Protein AF-K1GM57-F1 (afdb_monomer)

Foldseek 3Di:
DDPPPDPPPVVCCVVPVDPVDDPPPDDPPDDCVPPDPDDCVPVPPPVDPCVVVCVVVVVVVVVVVVVVVVVVVVVVVD

Radius of gyration: 30.16 Å; Cα contacts (8 Å, |Δi|>4): 5; chains: 1; bounding box: 52×37×76 Å

Mean predicted aligned error: 17.45 Å

Secondary structure (DSSP, 8-state):
---------HHHHHHH-STTS-----------TT---S--TT-S--S-THHHHHHHHHHHHHHHHHHHHHHHHHHT--

Sequence (78 aa):
LESLGRPTNDYFKKQYSKNDKAIELKSDGKDYSNVDFGENVGDKTIENPLELYDKNIQLLMKEKKLKKYYQKKKEKII

Organism: NCBI:txid620833

Solvent-accessible surface area (backbone atoms only — not comparable to full-atom values): 5322 Å² total; per-residue (Å²): 133,86,75,78,77,76,85,73,54,64,67,58,44,73,76,52,66,49,86,87,52,76,78,82,80,75,76,88,82,73,88,59,92,84,58,81,86,67,78,77,78,75,70,68,79,65,91,53,75,57,64,75,52,42,59,61,51,50,50,52,51,51,52,54,54,51,53,52,52,53,51,58,52,55,66,70,76,111

pLDDT: mean 74.73, std 12.92, range [43.62, 95.75]

Structure (mmCIF, N/CA/C/O backbone):
data_AF-K1GM57-F1
#
_entry.id   AF-K1GM57-F1
#
loop_
_atom_site.group_PDB
_atom_site.id
_atom_site.type_symbol
_atom_site.label_atom_id
_atom_site.label_alt_id
_atom_site.label_comp_id
_atom_site.label_asym_id
_atom_site.label_entity_id
_atom_site.label_seq_id
_atom_site.pdbx_PDB_ins_code
_atom_site.Cartn_x
_atom_site.Cartn_y
_atom_site.Cartn_z
_atom_site.occupancy
_atom_site.B_iso_or_equiv
_atom_site.auth_seq_id
_atom_site.auth_comp_id
_atom_site.auth_asym_id
_atom_site.auth_atom_id
_atom_site.pdbx_PDB_model_num
ATOM 1 N N . LEU A 1 1 ? 13.301 19.767 -26.166 1.00 43.62 1 LEU A N 1
ATOM 2 C CA . LEU A 1 1 ? 13.058 18.350 -25.828 1.00 43.62 1 LEU A CA 1
ATOM 3 C C . LEU A 1 1 ? 13.879 18.054 -24.582 1.00 43.62 1 LEU A C 1
ATOM 5 O O . LEU A 1 1 ? 15.101 18.042 -24.665 1.00 43.62 1 LEU A O 1
ATOM 9 N N . GLU A 1 2 ? 13.236 17.976 -23.421 1.00 46.22 2 GLU A N 1
ATOM 10 C CA . GLU A 1 2 ? 13.924 17.689 -22.159 1.00 46.22 2 GLU A CA 1
ATOM 11 C C . GLU A 1 2 ? 14.367 16.221 -22.145 1.00 46.22 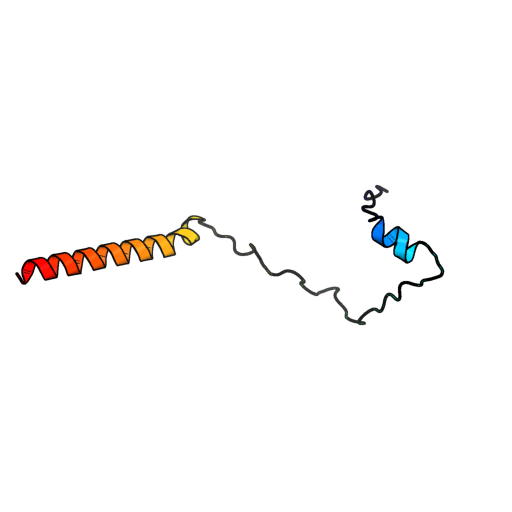2 GLU A C 1
ATOM 13 O O . GLU A 1 2 ? 13.569 15.310 -22.356 1.00 46.22 2 GLU A O 1
ATOM 18 N N . SER A 1 3 ? 15.666 15.988 -21.956 1.00 50.44 3 SER A N 1
ATOM 19 C CA . SER A 1 3 ? 16.221 14.644 -21.817 1.00 50.44 3 SER A CA 1
ATOM 20 C C . SER A 1 3 ? 15.953 14.161 -20.397 1.00 50.44 3 SER A C 1
ATOM 22 O O . SER A 1 3 ? 16.616 14.621 -19.469 1.00 50.44 3 SER A O 1
ATOM 24 N N . LEU A 1 4 ? 15.033 13.207 -20.234 1.00 55.97 4 LEU A N 1
ATOM 25 C CA . LEU A 1 4 ? 14.876 12.435 -18.999 1.00 55.97 4 LEU A CA 1
ATOM 26 C C . LEU A 1 4 ? 16.238 11.812 -18.664 1.00 55.97 4 LEU A C 1
ATOM 28 O O . LEU A 1 4 ? 16.693 10.894 -19.350 1.00 55.97 4 LEU A O 1
ATOM 32 N N . GLY A 1 5 ? 16.939 12.400 -17.689 1.00 51.19 5 GLY A N 1
ATOM 33 C CA . GLY A 1 5 ? 18.292 12.018 -17.296 1.00 51.19 5 GLY A CA 1
ATOM 34 C C . GLY A 1 5 ? 18.378 10.506 -17.156 1.00 51.19 5 GLY A C 1
ATOM 35 O O . GLY A 1 5 ? 17.610 9.906 -16.411 1.00 51.19 5 GLY A O 1
ATOM 36 N N . ARG A 1 6 ? 19.249 9.866 -17.942 1.00 57.22 6 ARG A N 1
ATOM 37 C CA . ARG A 1 6 ? 19.234 8.409 -18.040 1.00 57.22 6 ARG A CA 1
ATOM 38 C C . ARG A 1 6 ? 19.710 7.803 -16.713 1.00 57.22 6 ARG A C 1
ATOM 40 O O . ARG A 1 6 ? 20.892 7.967 -16.399 1.00 57.22 6 ARG A O 1
ATOM 47 N N . PRO A 1 7 ? 18.919 6.978 -16.004 1.00 57.59 7 PRO A N 1
ATOM 48 C CA . PRO A 1 7 ? 19.493 6.035 -15.059 1.00 57.59 7 PRO A CA 1
ATOM 49 C C . PRO A 1 7 ? 20.074 4.884 -15.887 1.00 57.59 7 PRO A C 1
ATOM 51 O O . PRO A 1 7 ? 19.543 3.778 -15.919 1.00 57.59 7 PRO A O 1
ATOM 54 N N . THR A 1 8 ? 21.130 5.137 -16.667 1.00 57.88 8 THR A N 1
ATOM 55 C CA . THR A 1 8 ? 21.777 4.041 -17.390 1.00 57.88 8 THR A CA 1
ATOM 56 C C . THR A 1 8 ? 22.671 3.303 -16.404 1.00 57.88 8 THR A C 1
ATOM 58 O O . THR A 1 8 ? 23.835 3.655 -16.234 1.00 57.88 8 THR A O 1
ATOM 61 N N . ASN A 1 9 ? 22.087 2.305 -15.742 1.00 64.25 9 ASN A N 1
ATOM 62 C CA . ASN A 1 9 ? 22.757 1.354 -14.866 1.00 64.25 9 ASN A CA 1
ATOM 63 C C . ASN A 1 9 ? 24.012 0.780 -15.560 1.00 64.25 9 ASN A C 1
ATOM 65 O O . ASN A 1 9 ? 23.930 0.178 -16.636 1.00 64.25 9 ASN A O 1
ATOM 69 N N . ASP A 1 10 ? 25.178 0.978 -14.941 1.00 67.50 10 ASP A N 1
ATOM 70 C CA . ASP A 1 10 ? 26.482 0.584 -15.486 1.00 67.50 10 ASP A CA 1
ATOM 71 C C . ASP A 1 10 ? 26.622 -0.931 -15.683 1.00 67.50 10 ASP A C 1
ATOM 73 O O . ASP A 1 10 ? 27.413 -1.370 -16.521 1.00 67.50 10 ASP A O 1
ATOM 77 N N . TYR A 1 11 ? 25.821 -1.732 -14.972 1.00 65.75 11 TYR A N 1
ATOM 78 C CA . TYR A 1 11 ? 25.729 -3.175 -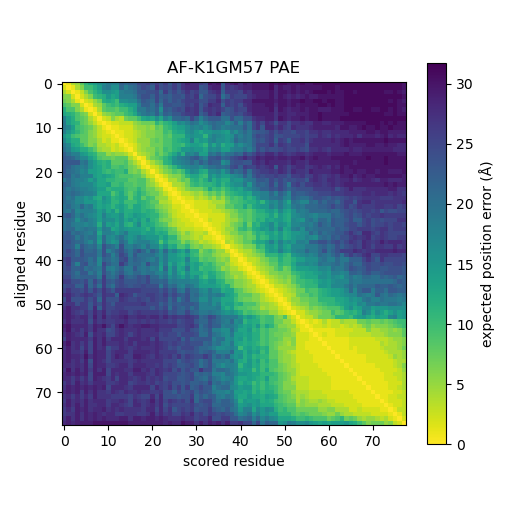15.177 1.00 65.75 11 TYR A CA 1
ATOM 79 C C . TYR A 1 11 ? 25.289 -3.507 -16.610 1.00 65.75 11 TYR A C 1
ATOM 81 O O . TYR A 1 11 ? 25.977 -4.248 -17.313 1.00 65.75 11 TYR A O 1
ATOM 89 N N . PHE A 1 12 ? 24.199 -2.894 -17.091 1.00 67.94 12 PHE A N 1
ATOM 90 C CA . PHE A 1 12 ? 23.686 -3.132 -18.444 1.00 67.94 12 PHE A CA 1
ATOM 91 C C . PHE A 1 12 ? 24.629 -2.589 -19.514 1.00 67.94 12 PHE A C 1
ATOM 93 O O . PHE A 1 12 ? 24.856 -3.257 -20.521 1.00 67.94 12 PHE A O 1
ATOM 100 N N . LYS A 1 13 ? 25.253 -1.427 -19.273 1.00 70.94 13 LYS A N 1
ATOM 101 C CA . LYS A 1 13 ? 26.285 -0.912 -20.182 1.00 70.94 13 LYS A CA 1
ATOM 102 C C . LYS A 1 13 ? 27.425 -1.911 -20.313 1.00 70.94 13 LYS A C 1
ATOM 104 O O . LYS A 1 13 ? 27.785 -2.266 -21.417 1.00 70.94 13 LYS A O 1
ATOM 109 N N . LYS A 1 14 ? 27.993 -2.427 -19.224 1.00 70.75 14 LYS A N 1
ATOM 110 C CA . LYS A 1 14 ? 29.124 -3.365 -19.332 1.00 70.75 14 LYS A CA 1
ATOM 111 C C . LYS A 1 14 ? 28.743 -4.681 -20.020 1.00 70.75 14 LYS A C 1
ATOM 113 O O . LYS A 1 14 ? 29.540 -5.186 -20.802 1.00 70.75 14 LYS A O 1
ATOM 118 N N . GLN A 1 15 ? 27.538 -5.204 -19.783 1.00 66.69 15 GLN A N 1
ATOM 119 C CA . GLN A 1 15 ? 27.103 -6.485 -20.358 1.00 66.69 15 GLN A CA 1
ATOM 120 C C . GLN A 1 15 ? 26.672 -6.406 -21.833 1.00 66.69 15 GLN A C 1
ATOM 122 O O . GLN A 1 15 ? 26.873 -7.376 -22.567 1.00 66.69 15 GLN A O 1
ATOM 127 N N . TYR A 1 16 ? 26.140 -5.259 -22.269 1.00 65.50 16 TYR A N 1
ATOM 128 C CA . TYR A 1 16 ? 25.548 -5.069 -23.601 1.00 65.50 16 TYR A CA 1
ATOM 129 C C . TYR A 1 16 ? 26.142 -3.874 -24.382 1.00 65.50 16 TYR A C 1
ATOM 131 O O . TYR A 1 16 ? 25.597 -3.473 -25.401 1.00 65.50 16 TYR A O 1
ATOM 139 N N . SER A 1 17 ? 27.260 -3.287 -23.926 1.00 66.44 17 SER A N 1
ATOM 140 C CA . SER A 1 17 ? 27.945 -2.139 -24.580 1.00 66.44 17 SER A CA 1
ATOM 141 C C . SER A 1 17 ? 28.533 -2.458 -25.943 1.00 66.44 17 SER A C 1
ATOM 143 O O . SER A 1 17 ? 28.881 -1.539 -26.682 1.00 66.44 17 SER A O 1
ATOM 145 N N . LYS A 1 18 ? 28.698 -3.739 -26.264 1.00 62.50 18 LYS A N 1
ATOM 146 C CA . LYS A 1 18 ? 29.202 -4.166 -27.560 1.00 62.50 18 LYS A CA 1
ATOM 147 C C . LYS A 1 1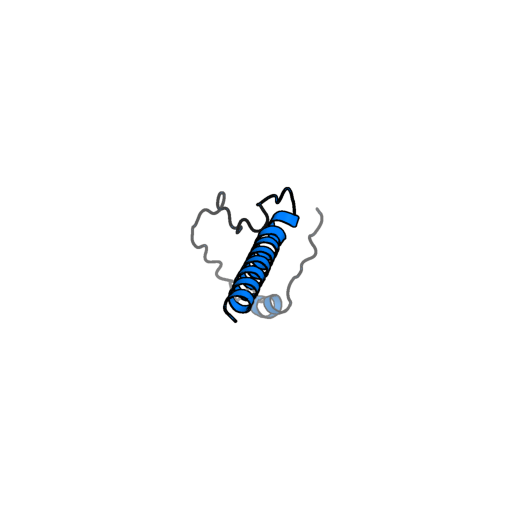8 ? 28.015 -4.520 -28.438 1.00 62.50 18 LYS A C 1
ATOM 149 O O . LYS A 1 18 ? 27.229 -5.396 -28.079 1.00 62.50 18 LYS A O 1
ATOM 154 N N . ASN A 1 19 ? 27.947 -3.875 -29.601 1.00 59.06 19 ASN A N 1
ATOM 155 C CA . ASN A 1 19 ? 26.969 -4.137 -30.664 1.00 59.06 19 ASN A CA 1
ATOM 156 C C . ASN A 1 19 ? 26.979 -5.605 -31.149 1.00 59.06 19 ASN A C 1
ATOM 158 O O . ASN A 1 19 ? 26.121 -6.005 -31.926 1.00 59.06 19 ASN A O 1
ATOM 162 N N . ASP A 1 20 ? 27.933 -6.405 -30.671 1.00 62.53 20 ASP A N 1
ATOM 163 C CA . ASP A 1 20 ? 28.119 -7.827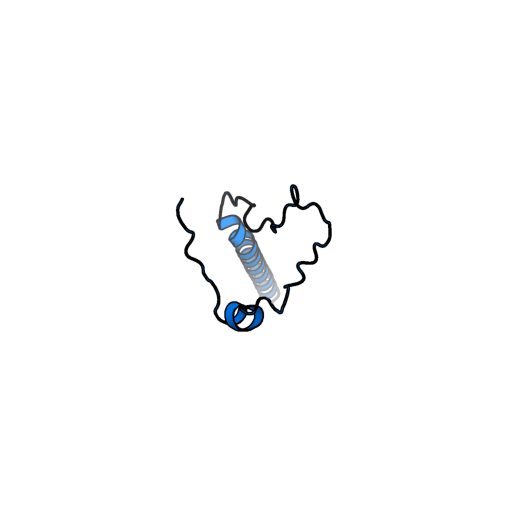 -30.958 1.00 62.53 20 ASP A CA 1
ATOM 164 C C . ASP A 1 20 ? 27.095 -8.725 -30.240 1.00 62.53 20 ASP A C 1
ATOM 166 O O . ASP A 1 20 ? 26.928 -9.889 -30.597 1.00 62.53 20 ASP A O 1
ATOM 170 N N . LYS A 1 21 ? 26.411 -8.208 -29.210 1.00 62.81 21 LYS A N 1
ATOM 171 C CA . LYS A 1 21 ? 25.303 -8.895 -28.539 1.00 62.81 21 LYS A CA 1
ATOM 172 C C . LYS A 1 21 ? 24.018 -8.144 -28.836 1.00 62.81 21 LYS A C 1
ATOM 174 O O . LYS A 1 21 ? 23.648 -7.228 -28.104 1.00 62.81 21 LYS A O 1
ATOM 179 N N . ALA A 1 22 ? 23.328 -8.543 -29.900 1.00 67.44 22 ALA A N 1
ATOM 180 C CA . ALA A 1 22 ? 21.940 -8.149 -30.069 1.00 67.44 22 ALA A CA 1
ATOM 181 C C . ALA A 1 22 ? 21.178 -8.610 -28.819 1.00 67.44 22 ALA A C 1
ATOM 183 O O . ALA A 1 22 ? 21.129 -9.805 -28.520 1.00 67.44 22 ALA A O 1
ATOM 184 N N . ILE A 1 23 ? 20.630 -7.669 -28.047 1.00 67.12 23 ILE A N 1
ATOM 185 C CA . ILE A 1 23 ? 19.616 -8.022 -27.059 1.00 67.12 23 ILE A CA 1
ATOM 186 C C . ILE A 1 23 ? 18.447 -8.524 -27.898 1.00 67.12 23 ILE A C 1
ATOM 188 O O . ILE A 1 23 ? 17.793 -7.730 -28.572 1.00 67.12 23 ILE A O 1
ATOM 192 N N . GLU A 1 24 ? 18.232 -9.839 -27.923 1.00 66.38 24 GLU A N 1
ATOM 193 C CA . GLU A 1 24 ? 17.032 -10.412 -28.521 1.00 66.38 24 GLU A CA 1
ATOM 194 C C . GLU A 1 24 ? 15.829 -9.911 -27.717 1.00 66.38 24 GLU A C 1
ATOM 196 O O . GLU A 1 24 ? 15.427 -10.496 -26.713 1.00 66.38 24 GLU A O 1
ATOM 201 N N . LEU A 1 25 ? 15.264 -8.787 -28.149 1.00 69.38 25 LEU A N 1
ATOM 202 C CA . LEU A 1 25 ? 13.981 -8.302 -27.676 1.00 69.38 25 LEU A CA 1
ATOM 203 C C . LEU A 1 25 ? 12.910 -9.181 -28.322 1.00 69.38 25 LEU A C 1
ATOM 205 O O . LEU A 1 25 ? 12.367 -8.863 -29.378 1.00 69.38 25 LEU A O 1
ATOM 209 N N . LYS A 1 26 ? 12.645 -10.339 -27.714 1.00 72.25 26 LYS A N 1
ATOM 210 C CA . LYS A 1 26 ? 11.504 -11.172 -28.093 1.00 72.25 26 LYS A CA 1
ATOM 211 C C . LYS A 1 26 ? 10.248 -10.531 -27.526 1.00 72.25 26 LYS A C 1
ATOM 213 O O . LYS A 1 26 ? 10.046 -10.521 -26.315 1.00 72.25 26 LYS A O 1
ATOM 218 N N . SER A 1 27 ? 9.429 -9.973 -28.411 1.00 75.88 27 SER A N 1
ATOM 219 C CA . SER A 1 27 ? 8.048 -9.647 -28.073 1.00 75.88 27 SER A CA 1
ATOM 220 C C . SER A 1 27 ? 7.286 -10.950 -27.839 1.00 75.88 27 SER A C 1
ATOM 222 O O . SER A 1 27 ? 7.477 -11.926 -28.565 1.00 75.88 27 SER A O 1
ATOM 224 N N . ASP A 1 28 ? 6.415 -10.965 -26.837 1.00 80.81 28 ASP A N 1
ATOM 225 C CA . ASP A 1 28 ? 5.447 -12.041 -26.626 1.00 80.81 28 ASP A CA 1
ATOM 226 C C . ASP A 1 28 ? 4.225 -11.928 -27.561 1.00 80.81 28 ASP A C 1
ATOM 228 O O . ASP A 1 28 ? 3.329 -12.769 -27.502 1.00 80.81 28 ASP A O 1
ATOM 232 N N . GLY A 1 29 ? 4.193 -10.909 -28.432 1.00 88.31 29 GLY A N 1
ATOM 233 C CA . GLY A 1 29 ? 3.153 -10.687 -29.437 1.00 88.31 29 GLY A CA 1
ATOM 234 C C . GLY A 1 29 ? 1.801 -10.263 -28.867 1.00 88.31 29 GLY A C 1
ATOM 235 O O . GLY A 1 29 ? 0.811 -10.273 -29.596 1.00 88.31 29 GLY A O 1
ATOM 236 N N . LYS A 1 30 ? 1.729 -9.923 -27.578 1.00 86.69 30 LYS A N 1
ATOM 237 C CA . LYS A 1 30 ? 0.472 -9.557 -26.924 1.00 86.69 30 LYS A CA 1
ATOM 238 C C . LYS A 1 30 ? 0.200 -8.061 -27.059 1.00 86.69 30 LYS A C 1
ATOM 240 O O . LYS A 1 30 ? 1.088 -7.231 -26.871 1.00 86.69 30 LYS A O 1
ATOM 245 N N . ASP A 1 31 ? -1.048 -7.729 -27.380 1.00 86.12 31 ASP A N 1
ATOM 246 C CA . ASP A 1 31 ? -1.530 -6.352 -27.366 1.00 86.12 31 ASP A CA 1
ATOM 247 C C . ASP A 1 31 ? -1.889 -5.951 -25.935 1.00 86.12 31 ASP A C 1
ATOM 249 O O . ASP A 1 31 ? -2.819 -6.477 -25.323 1.00 86.12 31 ASP A O 1
ATOM 253 N N . TYR A 1 32 ? -1.108 -5.018 -25.411 1.00 84.06 32 TYR A N 1
ATOM 254 C CA . TYR A 1 32 ? -1.229 -4.494 -24.061 1.00 84.06 32 TYR A CA 1
ATOM 255 C C . TYR A 1 32 ? -1.765 -3.059 -24.027 1.00 84.06 32 TYR A C 1
ATOM 257 O O . TYR A 1 32 ? -1.768 -2.432 -22.971 1.00 84.06 32 TYR A O 1
ATOM 265 N N . SER A 1 33 ? -2.223 -2.531 -25.167 1.00 84.06 33 SER A N 1
ATOM 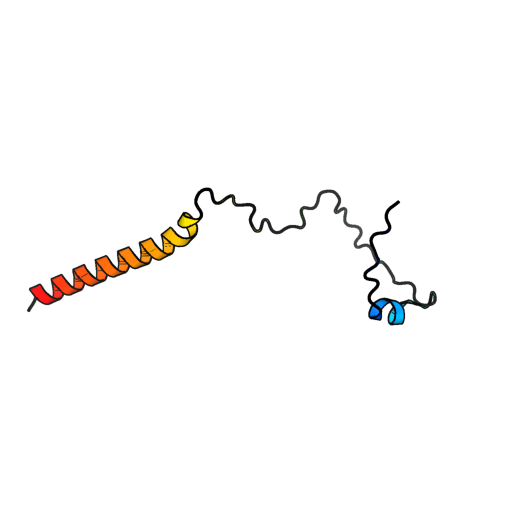266 C CA . SER A 1 33 ? -2.717 -1.152 -25.291 1.00 84.06 33 SER A CA 1
ATOM 267 C C . SER A 1 33 ? -3.882 -0.828 -24.351 1.00 84.06 33 SER A C 1
ATOM 269 O O . SER A 1 33 ? -4.027 0.319 -23.938 1.00 84.06 33 SER A O 1
ATOM 271 N N . ASN A 1 34 ? -4.672 -1.840 -23.983 1.00 83.75 34 ASN A N 1
ATOM 272 C CA . ASN A 1 34 ? -5.843 -1.717 -23.114 1.00 83.75 34 ASN A CA 1
ATOM 273 C C . ASN A 1 34 ? -5.748 -2.597 -21.858 1.00 83.75 34 ASN A C 1
ATOM 275 O O . ASN A 1 34 ? -6.770 -2.912 -21.249 1.00 83.75 34 ASN A O 1
ATOM 279 N N . VAL A 1 35 ? -4.547 -3.060 -21.501 1.00 80.94 35 VAL A N 1
ATOM 280 C CA . VAL A 1 35 ? -4.367 -3.900 -20.315 1.00 80.94 35 VAL A CA 1
ATOM 281 C C . VAL A 1 35 ? -4.165 -3.014 -19.095 1.00 80.94 35 VAL A C 1
ATOM 283 O O . VAL A 1 35 ? -3.265 -2.177 -19.058 1.00 80.94 35 VAL A O 1
ATOM 286 N N . ASP A 1 36 ? -5.013 -3.221 -18.091 1.00 81.56 36 ASP A N 1
ATOM 287 C CA . ASP A 1 36 ? -4.835 -2.637 -16.771 1.00 81.56 36 ASP A CA 1
ATOM 288 C C . ASP A 1 36 ? -3.839 -3.493 -15.984 1.00 81.56 36 ASP A C 1
ATOM 290 O O . ASP A 1 36 ? -4.119 -4.630 -15.598 1.00 81.56 36 ASP A O 1
ATOM 294 N N . PHE A 1 37 ? -2.622 -2.976 -15.848 1.00 77.75 37 PHE A N 1
ATOM 295 C CA . PHE A 1 37 ? -1.501 -3.674 -15.221 1.00 77.75 37 PHE A CA 1
ATOM 296 C C . PHE A 1 37 ? -1.373 -3.401 -13.718 1.00 77.75 37 PHE A C 1
ATOM 298 O O . PHE A 1 37 ? -0.437 -3.904 -13.093 1.00 77.75 37 PHE A O 1
ATOM 305 N N . GLY A 1 38 ? -2.259 -2.589 -13.138 1.00 78.69 38 GLY A N 1
ATOM 306 C CA . GLY A 1 38 ? -2.254 -2.303 -11.709 1.00 78.69 38 GLY A CA 1
ATOM 307 C C . GLY A 1 38 ? -3.043 -3.341 -10.914 1.00 78.69 38 GLY A C 1
ATOM 308 O O . GLY A 1 38 ? -4.132 -3.747 -11.305 1.00 78.69 38 GLY A O 1
ATOM 309 N N . GLU A 1 39 ? -2.543 -3.739 -9.742 1.00 78.81 39 GLU A N 1
ATOM 310 C CA . GLU A 1 39 ? -3.488 -4.026 -8.662 1.00 78.81 39 GLU A CA 1
ATOM 311 C C . GLU A 1 39 ? -4.103 -2.686 -8.243 1.00 78.81 39 GLU A C 1
ATOM 313 O O . GLU A 1 39 ? -3.370 -1.717 -8.036 1.00 78.81 39 GLU A O 1
ATOM 318 N N . ASN A 1 40 ? -5.423 -2.647 -8.058 1.00 73.62 40 ASN A N 1
ATOM 319 C CA . ASN A 1 40 ? -6.176 -1.481 -7.573 1.00 73.62 40 ASN A CA 1
ATOM 320 C C . ASN A 1 40 ? -5.899 -1.202 -6.078 1.00 73.62 40 ASN A C 1
ATOM 322 O O . ASN A 1 40 ? -6.806 -1.147 -5.237 1.00 73.62 40 ASN A O 1
ATOM 326 N N . VAL A 1 41 ? -4.622 -1.111 -5.700 1.00 65.81 41 VAL A N 1
ATOM 327 C CA . VAL A 1 41 ? -4.173 -0.864 -4.332 1.00 65.81 41 VAL A CA 1
ATOM 328 C C . VAL A 1 41 ? -4.412 0.604 -4.010 1.00 65.81 41 VAL A C 1
ATOM 330 O O . VAL A 1 41 ? -3.710 1.483 -4.495 1.00 65.81 41 VAL A O 1
ATOM 33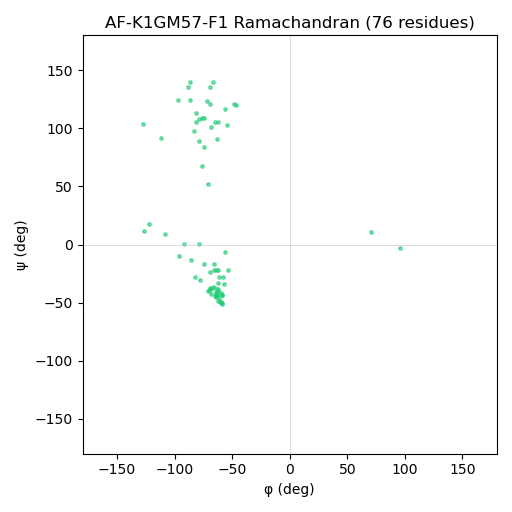3 N N . GLY A 1 42 ? -5.392 0.868 -3.145 1.00 65.62 42 GLY A N 1
ATOM 334 C CA . GLY A 1 42 ? -5.718 2.227 -2.702 1.00 65.62 42 GLY A CA 1
ATOM 335 C C . GLY A 1 42 ? -6.849 2.910 -3.476 1.00 65.62 42 GLY A C 1
ATOM 336 O O . GLY A 1 42 ? -7.274 3.980 -3.057 1.00 65.62 42 GLY A O 1
ATOM 337 N N . ASP A 1 43 ? -7.414 2.271 -4.507 1.00 71.12 43 ASP A N 1
ATOM 338 C CA . ASP A 1 43 ? -8.583 2.788 -5.248 1.00 71.12 43 ASP A CA 1
ATOM 339 C C . ASP A 1 43 ? -9.844 2.882 -4.390 1.00 71.12 43 ASP A C 1
ATOM 341 O O . ASP A 1 43 ? -10.776 3.632 -4.683 1.00 71.12 43 ASP A O 1
ATOM 345 N N . LYS A 1 44 ? -9.890 2.106 -3.304 1.00 75.94 44 LYS A N 1
ATOM 346 C CA . LYS A 1 44 ? -10.937 2.254 -2.301 1.00 75.94 44 LYS A CA 1
ATOM 347 C C . LYS A 1 44 ? -10.737 3.586 -1.594 1.00 75.94 44 LYS A C 1
ATOM 349 O O . LYS A 1 44 ? -9.930 3.693 -0.673 1.00 75.94 44 LYS A O 1
ATOM 354 N N . THR A 1 45 ? -11.534 4.573 -1.985 1.00 72.69 45 THR A N 1
ATOM 355 C CA . THR A 1 45 ? -11.734 5.787 -1.203 1.00 72.69 45 THR A CA 1
ATOM 356 C C . THR A 1 45 ? -12.363 5.396 0.126 1.00 72.69 45 THR A C 1
ATOM 358 O O . THR A 1 45 ? -13.535 5.031 0.202 1.00 72.69 45 THR A O 1
ATOM 361 N N . ILE A 1 46 ? -11.560 5.424 1.182 1.00 73.12 46 ILE A N 1
ATOM 362 C CA . ILE A 1 46 ? -12.053 5.257 2.541 1.00 73.12 46 ILE A CA 1
ATOM 363 C C . ILE A 1 46 ? -12.539 6.637 2.981 1.00 73.12 46 ILE A C 1
ATOM 365 O O . ILE A 1 46 ? -11.734 7.479 3.373 1.00 73.12 46 ILE A O 1
ATOM 369 N N . GLU A 1 47 ? -13.847 6.878 2.870 1.00 73.00 47 GLU A N 1
ATOM 370 C CA . GLU A 1 47 ? -14.465 8.155 3.263 1.00 73.00 47 GLU A CA 1
ATOM 371 C C . GLU A 1 47 ? -14.184 8.491 4.733 1.00 73.00 47 GLU A C 1
ATOM 373 O O . GLU A 1 47 ? -13.980 9.651 5.085 1.00 73.00 47 GLU A O 1
ATOM 378 N N . ASN A 1 48 ? -14.104 7.465 5.585 1.00 72.06 48 ASN A N 1
ATOM 379 C CA . ASN A 1 48 ? -13.729 7.606 6.982 1.00 72.06 48 ASN A CA 1
ATOM 380 C C . ASN A 1 48 ? -12.573 6.655 7.342 1.00 72.06 48 ASN A C 1
ATOM 382 O O . ASN A 1 48 ? -12.805 5.462 7.547 1.00 72.06 48 ASN A O 1
ATOM 386 N N . PRO A 1 49 ? -11.330 7.157 7.476 1.00 66.56 49 PRO A N 1
ATOM 387 C CA . PRO A 1 49 ? -10.161 6.355 7.849 1.00 66.56 49 PRO A CA 1
ATOM 388 C C . PRO A 1 49 ? -10.332 5.543 9.143 1.00 66.56 49 PRO A C 1
ATOM 390 O O . PRO A 1 49 ? -9.639 4.543 9.341 1.00 66.56 49 PRO A O 1
ATOM 393 N N . LEU A 1 50 ? -11.263 5.945 10.018 1.00 65.75 50 LEU A N 1
ATOM 394 C CA . LEU A 1 50 ? -11.596 5.217 11.241 1.00 65.75 50 LEU A CA 1
ATOM 395 C C . LEU A 1 50 ? -12.311 3.888 10.967 1.00 65.75 50 LEU A C 1
ATOM 397 O O . LEU A 1 50 ? -12.160 2.979 11.774 1.00 65.75 50 LEU A O 1
ATOM 401 N N . GLU A 1 51 ? -12.981 3.695 9.824 1.00 66.75 51 GLU A N 1
ATOM 402 C CA . GLU A 1 51 ? -13.6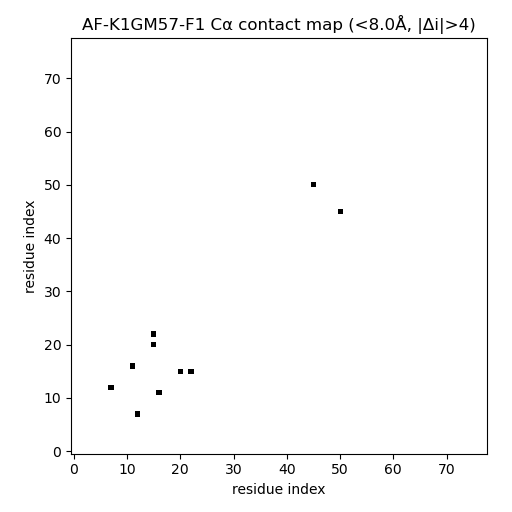70 2.432 9.504 1.00 66.75 51 GLU A CA 1
ATOM 403 C C . GLU A 1 51 ? -12.721 1.224 9.419 1.00 66.75 51 GLU A C 1
ATOM 405 O O . GLU A 1 51 ? -13.111 0.088 9.713 1.00 66.75 51 GLU A O 1
ATOM 410 N N . LEU A 1 52 ? -11.453 1.456 9.060 1.00 64.00 52 LEU A N 1
ATOM 411 C CA . LEU A 1 52 ? -10.417 0.421 9.078 1.00 64.00 52 LEU A CA 1
ATOM 412 C C . LEU A 1 52 ? -10.047 -0.004 10.507 1.00 64.00 52 LEU A C 1
ATOM 414 O O . LEU A 1 52 ? -9.804 -1.185 10.763 1.00 64.00 52 LEU A O 1
ATOM 418 N N . TYR A 1 53 ? -10.022 0.948 11.440 1.00 64.56 53 TYR A N 1
ATOM 419 C CA . TYR A 1 53 ? -9.717 0.711 12.853 1.00 64.56 53 TYR A CA 1
ATOM 420 C C . TYR A 1 53 ? -10.944 0.222 13.634 1.00 64.56 53 TYR A C 1
ATOM 422 O O . TYR A 1 53 ? -10.812 -0.550 14.589 1.00 64.56 53 TYR A O 1
ATOM 430 N N . ASP A 1 54 ? -12.140 0.597 13.187 1.00 67.06 54 ASP A N 1
ATOM 431 C CA . ASP A 1 54 ? -13.400 0.354 13.873 1.00 67.06 54 ASP A CA 1
ATOM 432 C C . ASP A 1 54 ? -13.706 -1.132 14.039 1.00 67.06 54 ASP A C 1
ATOM 434 O O . ASP A 1 54 ? -14.151 -1.533 15.109 1.00 67.06 54 ASP A O 1
ATOM 438 N N . LYS A 1 55 ? -13.414 -1.995 13.059 1.00 73.94 55 LYS A N 1
ATOM 439 C CA . LYS A 1 55 ? -13.724 -3.434 13.190 1.00 73.94 55 LYS A CA 1
ATOM 440 C C . LYS A 1 55 ? -12.937 -4.106 14.315 1.00 73.94 55 LYS A C 1
ATOM 442 O O . LYS A 1 55 ? -13.516 -4.841 15.116 1.00 73.94 55 LYS A O 1
ATOM 447 N N . ASN A 1 56 ? -11.638 -3.825 14.409 1.00 78.69 56 ASN A N 1
ATOM 448 C CA . ASN A 1 56 ? -10.774 -4.409 15.437 1.00 78.69 56 ASN A CA 1
ATOM 449 C C . ASN A 1 56 ? -11.101 -3.843 16.825 1.00 78.69 56 ASN A C 1
ATOM 451 O O . ASN A 1 56 ? -11.153 -4.587 17.806 1.00 78.69 56 ASN A O 1
ATOM 455 N N . ILE A 1 57 ? -11.390 -2.541 16.909 1.00 78.06 57 ILE A N 1
ATOM 456 C CA . ILE A 1 57 ? -11.785 -1.890 18.161 1.00 78.06 57 ILE A CA 1
ATOM 457 C C . ILE A 1 57 ? -13.166 -2.372 18.627 1.00 78.06 57 ILE A C 1
ATOM 459 O O . ILE A 1 57 ? -13.331 -2.700 19.804 1.00 78.06 57 ILE A O 1
ATOM 463 N N . GLN A 1 58 ? -14.141 -2.502 17.724 1.00 80.19 58 GLN A N 1
ATOM 464 C CA . GLN A 1 58 ? -15.470 -3.040 18.031 1.00 80.19 58 GLN A CA 1
ATOM 465 C C . GLN A 1 58 ? -15.400 -4.500 18.492 1.00 80.19 58 GLN A C 1
ATOM 467 O O . GLN A 1 58 ? -16.054 -4.863 19.475 1.00 80.19 58 GLN A O 1
ATOM 472 N N . LEU A 1 59 ? -14.583 -5.331 17.834 1.00 86.88 59 LEU A N 1
ATOM 473 C CA . LEU A 1 59 ? -14.360 -6.720 18.235 1.00 86.88 59 LEU A CA 1
ATOM 474 C C . LEU A 1 59 ? -13.778 -6.792 19.655 1.00 86.88 59 LEU A C 1
ATOM 476 O O . LEU A 1 59 ? -14.354 -7.452 20.522 1.00 86.88 59 LEU A O 1
ATOM 480 N N . LEU A 1 60 ? -12.722 -6.020 19.929 1.00 88.12 60 LEU A N 1
ATOM 481 C CA . LEU A 1 60 ? -12.093 -5.939 21.249 1.00 88.12 60 LEU A CA 1
ATOM 482 C C . LEU A 1 60 ? -13.075 -5.462 22.335 1.00 88.12 60 LEU A C 1
ATOM 484 O O . LEU A 1 60 ? -13.096 -5.993 23.450 1.00 88.12 60 LEU A O 1
ATOM 488 N N . MET A 1 61 ? -13.910 -4.461 22.035 1.00 88.25 61 MET A N 1
ATOM 489 C CA . MET A 1 61 ? -14.944 -3.984 22.960 1.00 88.25 61 MET A CA 1
ATOM 490 C C . MET A 1 61 ? -15.994 -5.065 23.252 1.00 88.25 61 MET A C 1
ATOM 492 O O . MET A 1 61 ? -16.397 -5.238 24.409 1.00 88.25 61 MET A O 1
ATOM 496 N N . LYS A 1 62 ? -16.416 -5.822 22.232 1.00 89.56 62 LYS A N 1
ATOM 497 C CA . LYS A 1 62 ? -17.381 -6.923 22.366 1.00 89.56 62 LYS A CA 1
ATOM 498 C C . LYS A 1 62 ? -16.823 -8.051 23.235 1.00 89.56 62 LYS A C 1
ATOM 500 O O . LYS A 1 62 ? -17.516 -8.510 24.145 1.00 89.56 62 LYS A O 1
ATOM 505 N N . GLU A 1 63 ? -15.565 -8.432 23.028 1.00 94.50 63 GLU A N 1
ATOM 506 C CA . GLU A 1 63 ? -14.861 -9.433 23.840 1.00 94.50 63 GLU A CA 1
ATOM 507 C C . GLU A 1 63 ? -14.735 -9.003 25.306 1.00 94.50 63 GLU A C 1
ATOM 509 O O . GLU A 1 63 ? -15.073 -9.769 26.214 1.00 94.50 63 GLU A O 1
ATOM 514 N N . LYS A 1 64 ? -14.333 -7.749 25.561 1.00 95.56 64 LYS A N 1
ATOM 515 C CA . LYS A 1 64 ? -14.261 -7.191 26.923 1.00 95.56 64 LYS A CA 1
ATOM 516 C C . LYS A 1 64 ? -15.619 -7.227 27.626 1.00 95.56 64 LYS A C 1
ATOM 518 O O . LYS A 1 64 ? -15.700 -7.614 28.796 1.00 95.56 64 LYS A O 1
ATOM 523 N N . LYS A 1 65 ? -16.697 -6.859 26.923 1.00 94.31 65 LYS A N 1
ATOM 524 C CA . LYS A 1 65 ? -18.067 -6.886 27.462 1.00 94.31 65 LYS A CA 1
ATOM 525 C C . LYS A 1 65 ? -18.510 -8.312 27.799 1.00 94.31 65 LYS A C 1
ATOM 527 O O . LYS A 1 65 ? -19.075 -8.536 28.871 1.00 94.31 65 LYS A O 1
ATOM 532 N N . LEU A 1 66 ? -18.208 -9.271 26.925 1.00 95.56 66 LEU A N 1
ATOM 533 C CA . LEU A 1 66 ? -18.531 -10.683 27.122 1.00 95.56 66 LEU A CA 1
ATOM 534 C C . LEU A 1 66 ? -17.774 -11.279 28.319 1.00 95.56 66 LEU A C 1
ATOM 536 O O . LEU A 1 66 ? -18.374 -11.928 29.175 1.00 95.56 66 LEU A O 1
ATOM 540 N N . LYS A 1 67 ? -16.474 -10.983 28.438 1.00 95.31 67 LYS A N 1
ATOM 541 C CA . LYS A 1 67 ? -15.642 -11.415 29.569 1.00 95.31 67 LYS A CA 1
ATOM 542 C C . LYS A 1 67 ? -16.184 -10.894 30.903 1.00 95.31 67 LYS A C 1
ATOM 544 O O . LYS A 1 67 ? -16.295 -11.656 31.862 1.00 95.31 67 LYS A O 1
ATOM 549 N N . LYS A 1 68 ? -16.602 -9.623 30.949 1.00 95.75 68 LYS A N 1
ATOM 550 C CA . LYS A 1 68 ? -17.222 -9.015 32.139 1.00 95.75 68 LYS A CA 1
ATOM 551 C C . LYS A 1 68 ? -18.543 -9.693 32.524 1.00 95.75 68 LYS A C 1
ATOM 553 O O . LYS A 1 68 ? -18.803 -9.892 33.708 1.00 95.75 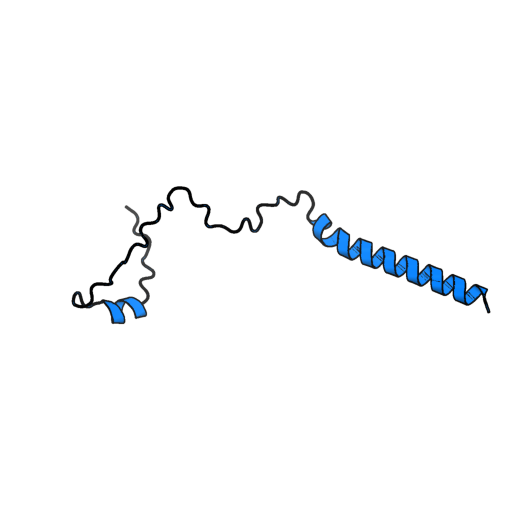68 LYS A O 1
ATOM 558 N N . TYR A 1 69 ? -19.370 -10.060 31.544 1.00 95.69 69 TYR A N 1
ATOM 559 C CA . TYR A 1 69 ? -20.631 -10.768 31.785 1.00 95.69 69 TYR A CA 1
ATOM 560 C C . TYR A 1 69 ? -20.407 -12.138 32.442 1.00 95.69 69 TYR A C 1
ATOM 562 O O . TYR A 1 69 ? -21.028 -12.436 33.463 1.00 95.69 69 TYR A O 1
ATOM 570 N N . TYR A 1 70 ? -19.490 -12.946 31.901 1.00 94.69 70 TYR A N 1
ATOM 571 C CA . TYR A 1 70 ? -19.202 -14.274 32.450 1.00 94.69 70 TYR A CA 1
ATOM 572 C C . TYR A 1 70 ? -18.557 -14.220 33.832 1.00 94.69 70 TYR A C 1
ATOM 574 O O . TYR A 1 70 ? -18.912 -15.027 34.688 1.00 94.69 70 TYR A O 1
ATOM 582 N N . GLN A 1 71 ? -17.685 -13.240 34.080 1.00 93.94 71 GLN A N 1
ATOM 583 C CA . GLN A 1 71 ? -17.113 -13.015 35.406 1.00 93.94 71 GLN A CA 1
ATOM 584 C C . GLN A 1 71 ? -18.209 -12.731 36.442 1.00 93.94 71 GLN A C 1
ATOM 586 O O . GLN A 1 71 ? -18.300 -13.420 37.454 1.00 93.94 71 GLN A O 1
ATOM 591 N N . LYS A 1 72 ? -19.125 -11.806 36.127 1.00 92.88 72 LYS A N 1
ATOM 592 C CA . LYS A 1 72 ? -20.257 -11.471 37.002 1.00 92.88 72 LYS A CA 1
ATOM 593 C C . LYS A 1 72 ? -21.202 -12.657 37.224 1.00 92.88 72 LYS A C 1
ATOM 595 O O . LYS A 1 72 ? -21.816 -12.770 38.280 1.00 92.88 72 LYS A O 1
ATOM 600 N N . LYS A 1 73 ? -21.363 -13.532 36.225 1.00 91.69 73 LYS A N 1
ATOM 601 C CA . LYS A 1 73 ? -22.166 -14.756 36.356 1.00 91.69 73 LYS A CA 1
ATOM 602 C C . LYS A 1 73 ? -21.472 -15.785 37.253 1.00 91.69 73 LYS A C 1
ATOM 604 O O . LYS A 1 73 ? -22.148 -16.400 38.064 1.00 91.69 73 LYS A O 1
ATOM 609 N N . LYS A 1 74 ? -20.147 -15.931 37.145 1.00 91.38 74 LYS A N 1
ATOM 610 C CA . LYS A 1 74 ? -19.337 -16.806 38.006 1.00 91.38 74 LYS A CA 1
ATOM 611 C C . LYS A 1 74 ? -19.390 -16.363 39.471 1.00 91.38 74 LYS A C 1
ATOM 613 O O . LYS A 1 74 ? -19.588 -17.197 40.339 1.00 91.38 74 LYS A O 1
ATOM 618 N N . GLU A 1 75 ? -19.290 -15.060 39.722 1.00 87.56 75 GLU A N 1
ATOM 619 C CA . GLU A 1 75 ? -19.381 -14.463 41.065 1.00 87.56 75 GLU A CA 1
ATOM 620 C C . GLU A 1 75 ? -20.764 -14.607 41.714 1.00 87.56 75 GLU A C 1
ATOM 622 O O . GLU A 1 75 ? -20.865 -14.527 42.926 1.00 87.56 75 GLU A O 1
ATOM 627 N N . LYS A 1 76 ? -21.831 -14.814 40.931 1.00 86.69 76 LYS A N 1
ATOM 628 C CA . LYS A 1 76 ? -23.196 -15.037 41.444 1.00 86.69 76 LYS A CA 1
ATOM 629 C C . LYS A 1 76 ? -2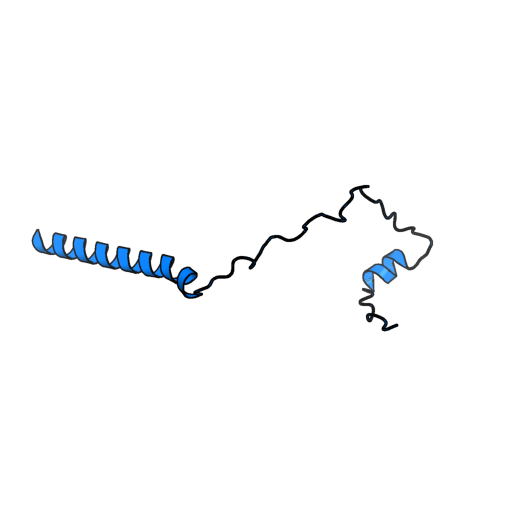3.509 -16.492 41.799 1.00 86.69 76 LYS A C 1
ATOM 631 O O . LYS A 1 76 ? -24.579 -16.751 42.337 1.00 86.69 76 LYS A O 1
ATOM 636 N N . ILE A 1 77 ? -22.664 -17.429 41.375 1.00 76.88 77 ILE A N 1
ATOM 637 C CA . ILE A 1 77 ? -22.871 -18.874 41.564 1.00 76.88 77 ILE A CA 1
ATOM 638 C C . ILE A 1 77 ? -22.111 -19.381 42.807 1.00 76.88 77 ILE A C 1
ATOM 640 O O . ILE A 1 77 ? -22.335 -20.508 43.239 1.00 76.88 77 ILE A O 1
ATOM 644 N N . ILE A 1 78 ? -21.247 -18.543 43.386 1.00 62.69 78 ILE A N 1
ATOM 645 C CA . ILE A 1 78 ? -20.551 -18.757 44.663 1.00 62.69 78 ILE A CA 1
ATOM 646 C C . ILE A 1 78 ? -21.306 -17.976 45.737 1.00 62.69 78 ILE A C 1
ATOM 648 O O . ILE A 1 78 ? -21.469 -18.527 46.845 1.00 62.69 78 ILE A O 1
#